Protein AF-A0A838AIQ5-F1 (afdb_monomer_lite)

Structure (mmCIF, N/CA/C/O backbone):
data_AF-A0A838AIQ5-F1
#
_entry.id   AF-A0A838AIQ5-F1
#
loop_
_atom_site.group_PDB
_atom_site.id
_atom_site.type_symbol
_atom_site.label_atom_id
_atom_site.label_alt_id
_atom_site.label_comp_id
_atom_site.label_asym_id
_atom_site.label_entity_id
_atom_site.label_seq_id
_atom_site.pdbx_PDB_ins_code
_atom_site.Cartn_x
_atom_site.Cartn_y
_atom_site.Cartn_z
_atom_site.occupancy
_atom_site.B_iso_or_equiv
_atom_site.auth_seq_id
_atom_site.auth_comp_id
_atom_site.auth_asym_id
_atom_site.auth_atom_id
_atom_site.pdbx_PDB_model_num
ATOM 1 N N . MET A 1 1 ? 2.408 -18.266 -21.625 1.00 45.75 1 MET A N 1
ATOM 2 C CA . MET A 1 1 ? 2.772 -17.101 -20.789 1.00 45.75 1 MET A CA 1
ATOM 3 C C . MET A 1 1 ? 1.751 -17.018 -19.671 1.00 45.75 1 MET A C 1
ATOM 5 O O . MET A 1 1 ? 0.567 -17.064 -19.977 1.00 45.75 1 MET A O 1
ATOM 9 N N . SER A 1 2 ? 2.173 -16.974 -18.409 1.00 47.94 2 SER A N 1
ATOM 10 C CA . SER A 1 2 ? 1.235 -16.925 -17.280 1.00 47.94 2 SER A CA 1
ATOM 11 C C . SER A 1 2 ? 0.818 -15.482 -17.025 1.00 47.94 2 SER A C 1
ATOM 13 O O . SER A 1 2 ? 1.630 -14.695 -16.551 1.00 47.94 2 SER A O 1
ATOM 15 N N . ASN A 1 3 ? -0.433 -15.129 -17.328 1.00 54.12 3 ASN A N 1
ATOM 16 C CA . ASN A 1 3 ? -0.980 -13.827 -16.953 1.00 54.12 3 ASN A CA 1
ATOM 17 C C . ASN A 1 3 ? -1.268 -13.827 -15.442 1.00 54.12 3 ASN A C 1
ATOM 19 O O . ASN A 1 3 ? -2.332 -14.262 -15.003 1.00 54.12 3 ASN A O 1
ATOM 23 N N . ARG A 1 4 ? -0.273 -13.445 -14.634 1.00 68.94 4 ARG A N 1
ATOM 24 C CA . ARG A 1 4 ? -0.417 -13.338 -13.178 1.00 68.94 4 ARG A CA 1
ATOM 25 C C . ARG A 1 4 ? -1.065 -12.006 -12.824 1.00 68.94 4 ARG A C 1
ATOM 27 O O . ARG A 1 4 ? -0.568 -10.958 -13.225 1.00 68.94 4 ARG A O 1
ATOM 34 N N . ALA A 1 5 ? -2.143 -12.070 -12.044 1.00 81.88 5 ALA A N 1
ATOM 35 C CA . ALA A 1 5 ? -2.860 -10.892 -11.579 1.00 81.88 5 ALA A CA 1
ATOM 36 C C . ALA A 1 5 ? -1.923 -9.946 -10.811 1.00 81.88 5 ALA A C 1
ATOM 38 O O . ALA A 1 5 ? -1.230 -10.357 -9.872 1.00 81.88 5 ALA A O 1
ATOM 39 N N . ARG A 1 6 ? -1.931 -8.679 -11.221 1.00 90.00 6 ARG A N 1
ATOM 40 C CA . ARG A 1 6 ? -1.271 -7.561 -10.546 1.00 90.00 6 ARG A CA 1
ATOM 41 C C . ARG A 1 6 ? -2.346 -6.615 -10.031 1.00 90.00 6 ARG A C 1
ATOM 43 O O . ARG A 1 6 ? -3.406 -6.508 -10.643 1.00 90.00 6 ARG A O 1
ATOM 50 N N . LEU A 1 7 ? -2.058 -5.930 -8.933 1.00 92.31 7 LEU A N 1
ATOM 51 C CA . LEU A 1 7 ? -2.980 -4.992 -8.308 1.00 92.31 7 LEU A CA 1
ATOM 52 C C . LEU A 1 7 ? -2.399 -3.585 -8.404 1.00 92.31 7 LEU A C 1
ATOM 54 O O . LEU A 1 7 ? -1.429 -3.272 -7.716 1.00 92.31 7 LEU A O 1
ATOM 58 N N . GLU A 1 8 ? -2.987 -2.739 -9.245 1.00 94.50 8 GLU A N 1
ATOM 59 C CA . GLU A 1 8 ? -2.697 -1.308 -9.192 1.00 94.50 8 GLU A CA 1
ATOM 60 C C . GLU A 1 8 ? -3.367 -0.706 -7.953 1.00 94.50 8 GLU A C 1
ATOM 62 O O . GLU A 1 8 ? -4.552 -0.928 -7.699 1.00 94.50 8 GLU A O 1
ATOM 67 N N . ILE A 1 9 ? -2.597 0.050 -7.177 1.00 95.12 9 ILE A N 1
ATOM 68 C CA . ILE A 1 9 ? -3.084 0.828 -6.044 1.00 95.12 9 ILE A CA 1
ATOM 69 C C . ILE A 1 9 ? -2.737 2.296 -6.239 1.00 95.12 9 ILE A C 1
ATOM 71 O O . ILE A 1 9 ? -1.686 2.646 -6.775 1.00 95.12 9 ILE A O 1
ATOM 75 N N . HIS A 1 10 ? -3.602 3.161 -5.734 1.00 96.06 10 HIS A N 1
ATOM 76 C CA . HIS A 1 10 ? -3.391 4.599 -5.683 1.00 96.06 10 HIS A CA 1
ATOM 77 C C . HIS A 1 10 ? -3.904 5.116 -4.342 1.00 96.06 10 HIS A C 1
ATOM 79 O O . HIS A 1 10 ? -4.921 4.648 -3.826 1.00 96.06 10 HIS A O 1
ATOM 85 N N . GLY A 1 11 ? -3.177 6.050 -3.736 1.00 94.44 11 GLY A N 1
ATOM 86 C CA . GLY A 1 11 ? -3.490 6.472 -2.377 1.00 94.44 11 GLY A CA 1
ATOM 87 C C . GLY A 1 11 ? -2.597 7.580 -1.847 1.00 94.44 11 GLY A C 1
ATOM 88 O O . GLY A 1 11 ? -1.721 8.109 -2.535 1.00 94.44 11 GLY A O 1
ATOM 89 N N . LYS A 1 12 ? -2.841 7.938 -0.584 1.00 96.19 12 LYS A N 1
ATOM 90 C CA . LYS A 1 12 ? -2.047 8.947 0.110 1.00 96.19 12 LYS A CA 1
ATOM 91 C C . LYS A 1 12 ? -0.745 8.342 0.629 1.00 96.19 12 LYS A C 1
ATOM 93 O O . LYS A 1 12 ? -0.746 7.343 1.351 1.00 96.19 12 LYS A O 1
ATOM 98 N N . SER A 1 13 ? 0.357 8.986 0.277 1.00 96.19 13 SER A N 1
ATOM 99 C CA . SER A 1 13 ? 1.699 8.651 0.735 1.00 96.19 13 SER A CA 1
ATOM 100 C C . SER A 1 13 ? 1.885 8.980 2.227 1.00 96.19 13 SER A C 1
ATOM 102 O O . SER A 1 13 ? 1.293 9.951 2.711 1.00 96.19 13 SER A O 1
ATOM 104 N N . PRO A 1 14 ? 2.731 8.238 2.968 1.00 94.94 14 PRO A N 1
ATOM 105 C CA . PRO A 1 14 ? 3.229 8.696 4.267 1.00 94.94 14 PRO A CA 1
ATOM 106 C C . PRO A 1 14 ? 4.101 9.963 4.164 1.00 94.94 14 PRO A C 1
ATOM 108 O O . PRO A 1 14 ? 4.261 10.683 5.149 1.00 94.94 14 PRO A O 1
ATOM 111 N N . PHE A 1 15 ? 4.642 10.259 2.978 1.00 97.19 15 PHE A N 1
ATOM 112 C CA . PHE A 1 15 ? 5.533 11.387 2.717 1.00 97.19 15 PHE A CA 1
ATOM 113 C C . PHE A 1 15 ? 4.763 12.587 2.147 1.00 97.19 15 PHE A C 1
ATOM 115 O O . PHE A 1 15 ? 3.965 12.448 1.221 1.00 97.19 15 PHE A O 1
ATOM 122 N N . THR A 1 16 ? 5.020 13.789 2.671 1.00 93.00 16 THR A N 1
ATOM 123 C CA . THR A 1 16 ? 4.392 15.038 2.191 1.00 93.00 16 THR A CA 1
ATOM 124 C C . THR A 1 16 ? 5.152 15.718 1.055 1.00 93.00 16 THR A C 1
ATOM 126 O O . THR A 1 16 ? 4.632 16.655 0.458 1.00 93.00 16 THR A O 1
ATOM 129 N N . GLN A 1 17 ? 6.394 15.308 0.798 1.00 95.69 17 GLN A N 1
ATOM 130 C CA . GLN A 1 17 ? 7.229 15.836 -0.279 1.00 95.69 17 GLN A CA 1
ATOM 131 C C . GLN A 1 17 ? 7.166 14.896 -1.489 1.00 95.69 17 GLN A C 1
ATOM 133 O O . GLN A 1 17 ? 6.996 13.685 -1.342 1.00 95.69 17 GLN A O 1
ATOM 138 N N . SER A 1 18 ? 7.285 15.463 -2.688 1.00 97.69 18 SER A N 1
ATOM 139 C CA . SER A 1 18 ? 7.433 14.692 -3.924 1.00 97.69 18 SER A CA 1
ATOM 140 C C . SER A 1 18 ? 8.854 14.128 -4.014 1.00 97.69 18 SER A C 1
ATOM 142 O O . SER A 1 18 ? 9.813 14.839 -3.718 1.00 97.69 18 SER A O 1
ATOM 144 N N . GLY A 1 19 ? 9.004 12.873 -4.434 1.00 97.12 19 GLY A N 1
ATOM 145 C CA . GLY A 1 19 ? 10.296 12.185 -4.430 1.00 97.12 19 GLY A CA 1
ATOM 146 C C . GLY A 1 19 ? 10.194 10.688 -4.715 1.00 97.12 19 GLY A C 1
ATOM 147 O O . GLY A 1 19 ? 9.142 10.188 -5.117 1.00 97.12 19 GLY A O 1
ATOM 148 N N . ILE A 1 20 ? 11.302 9.976 -4.503 1.00 97.88 20 ILE A N 1
ATOM 149 C CA . ILE A 1 20 ? 11.364 8.510 -4.518 1.00 97.88 20 ILE A CA 1
ATOM 150 C C . ILE A 1 20 ? 11.772 8.055 -3.119 1.00 97.88 20 ILE A C 1
ATOM 152 O O . ILE A 1 20 ? 12.738 8.580 -2.570 1.00 97.88 20 ILE A O 1
ATOM 156 N N . TYR A 1 21 ? 11.039 7.096 -2.559 1.00 98.19 21 TYR A N 1
ATOM 157 C CA . TYR A 1 21 ? 11.220 6.613 -1.190 1.00 98.19 21 TYR A CA 1
ATOM 158 C C . TYR A 1 21 ? 11.250 5.087 -1.156 1.00 98.19 21 TYR A C 1
ATOM 160 O O . TYR A 1 21 ? 10.498 4.445 -1.887 1.00 98.19 21 TYR A O 1
ATOM 168 N N . GLU A 1 22 ? 12.072 4.494 -0.294 1.00 97.88 22 GLU A N 1
ATOM 169 C CA . GLU A 1 22 ? 12.041 3.045 -0.085 1.00 97.88 22 GLU A CA 1
ATOM 170 C C . GLU A 1 22 ? 10.987 2.681 0.963 1.00 97.88 22 GLU A C 1
ATOM 172 O O . GLU A 1 22 ? 10.992 3.190 2.084 1.00 97.88 22 GLU A O 1
ATOM 177 N N . VAL A 1 23 ? 10.068 1.793 0.593 1.00 98.19 23 VAL A N 1
ATOM 178 C CA . VAL A 1 23 ? 8.949 1.381 1.449 1.00 98.19 23 VAL A CA 1
ATOM 179 C C . VAL A 1 23 ? 8.781 -0.132 1.460 1.00 98.19 23 VAL A C 1
ATOM 181 O O . VAL A 1 23 ? 9.158 -0.833 0.519 1.00 98.19 23 VAL A O 1
ATOM 184 N N . GLU A 1 24 ? 8.139 -0.631 2.511 1.00 97.81 24 GLU A N 1
ATOM 185 C CA . GLU A 1 24 ? 7.519 -1.951 2.540 1.00 97.81 24 GLU A CA 1
ATOM 186 C C . GLU A 1 24 ? 5.996 -1.768 2.485 1.00 97.81 24 G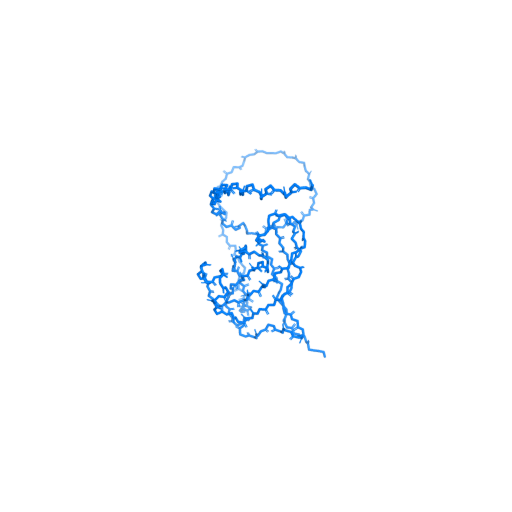LU A C 1
ATOM 188 O O . GLU A 1 24 ? 5.413 -1.079 3.327 1.00 97.81 24 GLU A O 1
ATOM 193 N N . ILE A 1 25 ? 5.356 -2.355 1.473 1.00 98.25 25 ILE A N 1
ATOM 194 C CA . ILE A 1 25 ? 3.900 -2.325 1.293 1.00 98.25 25 ILE A CA 1
ATOM 195 C C . ILE A 1 25 ? 3.338 -3.682 1.698 1.00 98.25 25 ILE A C 1
ATOM 197 O O . ILE A 1 25 ? 3.845 -4.715 1.262 1.00 98.25 25 ILE A O 1
ATOM 201 N N . PHE A 1 26 ? 2.278 -3.673 2.500 1.00 98.19 26 PHE A N 1
ATOM 202 C CA . PHE A 1 26 ? 1.572 -4.855 2.983 1.00 98.19 26 PHE A CA 1
ATOM 203 C C . PHE A 1 26 ? 0.112 -4.833 2.531 1.00 98.19 26 PHE A C 1
ATOM 205 O O . PHE A 1 26 ? -0.512 -3.772 2.477 1.00 98.19 26 PHE A O 1
ATOM 212 N N . ILE A 1 27 ? -0.440 -6.022 2.290 1.00 97.94 27 ILE A N 1
ATOM 213 C CA . ILE A 1 27 ? -1.873 -6.263 2.098 1.00 97.94 27 ILE A CA 1
ATOM 214 C C . ILE A 1 27 ? -2.381 -7.069 3.298 1.00 97.94 27 ILE A C 1
ATOM 216 O O . ILE A 1 27 ? -1.771 -8.077 3.664 1.00 97.94 27 ILE A O 1
ATOM 220 N N . SER A 1 28 ? -3.498 -6.658 3.897 1.00 97.31 28 SER A N 1
ATOM 221 C CA . SER A 1 28 ? -4.169 -7.372 4.993 1.00 97.31 28 SER A CA 1
ATOM 222 C C . SER A 1 28 ? -5.685 -7.452 4.772 1.00 97.31 28 SER A C 1
ATOM 224 O O . SER A 1 28 ? -6.261 -6.610 4.084 1.00 97.31 28 SER A O 1
ATOM 226 N N . ASP A 1 29 ? -6.337 -8.456 5.359 1.00 96.06 29 ASP A N 1
ATOM 227 C CA . ASP A 1 29 ? -7.802 -8.607 5.366 1.00 96.06 29 ASP A CA 1
ATOM 228 C C . ASP A 1 29 ? -8.498 -7.632 6.333 1.00 96.06 29 ASP A C 1
ATOM 230 O O . ASP A 1 29 ? -9.671 -7.295 6.177 1.00 96.06 29 ASP A O 1
ATOM 234 N N . SER A 1 30 ? -7.763 -7.141 7.327 1.00 94.62 30 SER A N 1
ATOM 235 C CA . SER A 1 30 ? -8.285 -6.419 8.479 1.00 94.62 30 SER A CA 1
ATOM 236 C C . SER A 1 30 ? -7.393 -5.227 8.814 1.00 94.62 30 SER A C 1
ATOM 238 O O . SER A 1 30 ? -6.195 -5.223 8.536 1.00 94.62 30 SER A O 1
ATOM 240 N N . LYS A 1 31 ? -7.976 -4.169 9.391 1.00 96.44 31 LYS A N 1
ATOM 241 C CA . LYS A 1 31 ? -7.242 -2.934 9.696 1.00 96.44 31 LYS A CA 1
ATOM 242 C C . LYS A 1 31 ? -6.299 -3.162 10.885 1.00 96.44 31 LYS A C 1
ATOM 244 O O . LYS A 1 31 ? -6.801 -3.341 11.997 1.00 96.44 31 LYS A O 1
ATOM 249 N N . PRO A 1 32 ? -4.965 -3.083 10.730 1.00 95.31 32 PRO A N 1
ATOM 250 C CA . PRO A 1 32 ? -4.070 -3.236 11.867 1.00 95.31 32 PRO A CA 1
ATOM 251 C C . PRO A 1 32 ? -4.177 -2.061 12.847 1.00 95.31 32 PRO A C 1
ATOM 253 O O . PRO A 1 32 ? -4.401 -0.912 12.455 1.00 95.31 32 PRO A O 1
ATOM 256 N N . ALA A 1 33 ? -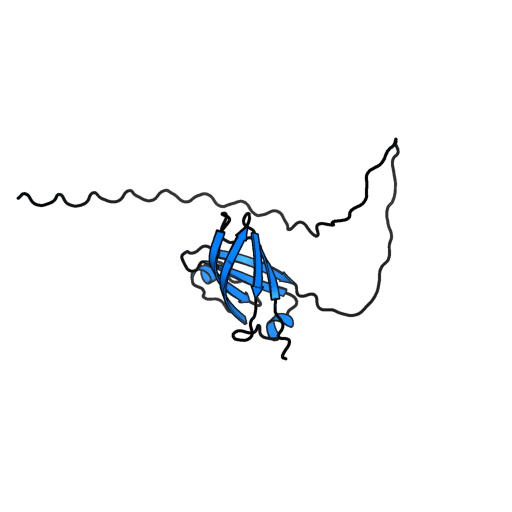3.966 -2.335 14.136 1.00 93.50 33 ALA A N 1
ATOM 257 C CA . ALA A 1 33 ? -3.882 -1.293 15.157 1.00 93.50 33 ALA A CA 1
ATOM 258 C C . ALA A 1 33 ? -2.607 -0.434 14.970 1.00 93.50 33 ALA A C 1
ATOM 260 O O . ALA A 1 33 ? -1.553 -0.998 14.655 1.00 93.50 33 ALA A O 1
ATOM 261 N N . PRO A 1 34 ? -2.634 0.893 15.217 1.00 90.38 34 PRO A N 1
ATOM 262 C CA . PRO A 1 34 ? -1.495 1.781 14.944 1.00 90.38 34 PRO A CA 1
ATOM 263 C C . PRO A 1 34 ? -0.170 1.344 15.586 1.00 90.38 34 PRO A C 1
ATOM 265 O O . PRO A 1 34 ? 0.876 1.369 14.940 1.00 90.38 34 PRO A O 1
ATOM 268 N N . ASP A 1 35 ? -0.197 0.871 16.833 1.00 92.19 35 ASP A N 1
ATOM 269 C CA . ASP A 1 35 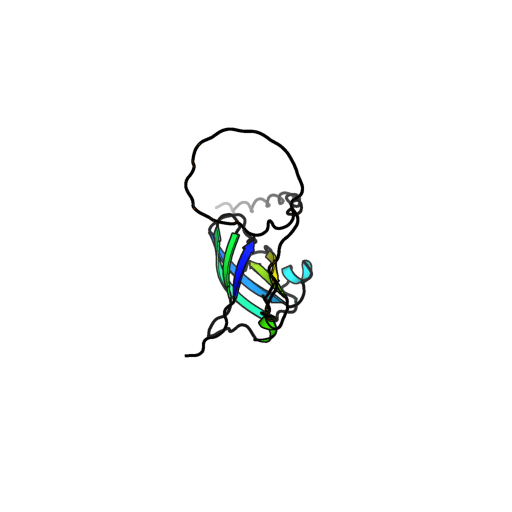? 1.015 0.427 17.538 1.00 92.19 35 ASP A CA 1
ATOM 270 C C . ASP A 1 35 ? 1.558 -0.912 17.023 1.00 92.19 35 ASP A C 1
ATOM 272 O O . ASP A 1 35 ? 2.746 -1.205 17.156 1.00 92.19 35 ASP A O 1
ATOM 276 N N . LYS A 1 36 ? 0.709 -1.711 16.365 1.00 93.31 36 LYS A N 1
ATOM 277 C CA . LYS A 1 36 ? 1.137 -2.907 15.638 1.00 93.31 36 LYS A CA 1
ATOM 278 C C . LYS A 1 36 ? 1.781 -2.558 14.299 1.00 93.31 36 LYS A C 1
ATOM 280 O O . LYS A 1 36 ? 2.738 -3.232 13.929 1.00 93.31 36 LYS A O 1
ATOM 285 N N . ILE A 1 37 ? 1.342 -1.487 13.628 1.00 92.50 37 ILE A N 1
ATOM 286 C CA . ILE A 1 37 ? 1.965 -1.002 12.383 1.00 92.50 37 ILE A CA 1
ATOM 287 C C . ILE A 1 37 ? 3.400 -0.529 12.639 1.00 92.50 37 ILE A C 1
ATOM 289 O O . ILE A 1 37 ? 4.308 -0.992 11.954 1.00 92.50 37 ILE A O 1
ATOM 293 N N . LYS A 1 38 ? 3.622 0.303 13.671 1.00 88.00 38 LYS A N 1
ATOM 294 C CA . LYS A 1 38 ? 4.963 0.806 14.053 1.00 88.00 38 LYS A CA 1
ATOM 295 C C . LYS A 1 38 ? 5.998 -0.314 14.215 1.00 88.00 38 LYS A C 1
ATOM 297 O O . LYS A 1 38 ? 7.133 -0.171 13.781 1.00 88.00 38 LYS A O 1
ATOM 302 N N . ASN A 1 39 ? 5.584 -1.431 14.814 1.00 89.38 39 ASN A N 1
ATOM 303 C CA . ASN A 1 39 ? 6.443 -2.586 15.083 1.00 89.38 39 ASN A CA 1
ATOM 304 C C . ASN A 1 39 ? 6.380 -3.665 13.982 1.00 89.38 39 ASN A C 1
ATOM 306 O O . ASN A 1 39 ? 6.968 -4.730 14.153 1.00 89.38 39 ASN A O 1
ATOM 310 N N . LYS A 1 40 ? 5.631 -3.436 12.891 1.00 90.94 40 LYS A N 1
ATOM 311 C CA . LYS A 1 40 ? 5.345 -4.409 11.816 1.00 90.94 40 LYS A CA 1
ATOM 312 C C . LYS A 1 40 ? 4.787 -5.759 12.324 1.00 90.94 40 LYS A C 1
ATOM 314 O O . LYS A 1 40 ? 5.003 -6.806 11.724 1.00 90.94 40 LYS A O 1
ATOM 319 N N . GLN A 1 41 ? 4.045 -5.737 13.437 1.00 93.44 41 GLN A N 1
ATOM 320 C CA . GLN A 1 41 ? 3.480 -6.911 14.124 1.00 93.44 41 GLN A CA 1
ATOM 321 C C . GLN A 1 41 ? 1.982 -7.090 13.828 1.00 93.44 41 GLN A C 1
ATOM 323 O O . GLN A 1 41 ? 1.145 -7.004 14.731 1.00 93.44 41 GLN A O 1
ATOM 328 N N . PHE A 1 42 ? 1.626 -7.318 12.568 1.00 94.88 42 PHE A N 1
ATOM 329 C CA . PHE A 1 42 ? 0.238 -7.522 12.146 1.00 94.88 42 PHE A CA 1
ATOM 330 C C . PHE A 1 42 ? 0.128 -8.623 11.079 1.00 94.88 42 PHE A C 1
ATOM 332 O O . PHE A 1 42 ? 1.094 -8.849 10.344 1.00 94.88 42 PHE A O 1
ATOM 339 N N . PRO A 1 43 ? -1.018 -9.327 10.982 1.00 93.88 43 PRO A N 1
ATOM 340 C CA . PRO A 1 43 ? -1.232 -10.306 9.923 1.00 93.88 43 PRO A CA 1
ATOM 341 C C . PRO A 1 43 ? -1.211 -9.608 8.559 1.00 93.88 43 PRO A C 1
ATOM 343 O O . PRO A 1 43 ? -1.872 -8.589 8.355 1.00 93.88 43 PRO A O 1
ATOM 346 N N . SER A 1 44 ? -0.446 -10.160 7.622 1.00 96.31 44 SER A N 1
ATOM 347 C CA . SER A 1 44 ? -0.422 -9.722 6.226 1.00 96.31 44 SER A CA 1
ATOM 348 C C . SER A 1 44 ? -0.568 -10.933 5.313 1.00 96.31 44 SER A C 1
ATOM 350 O O . SER A 1 44 ? 0.038 -11.977 5.543 1.00 96.31 44 SER A O 1
ATOM 352 N N . LEU A 1 45 ? -1.402 -10.785 4.287 1.00 96.81 45 LEU A N 1
ATOM 353 C CA . LEU A 1 45 ? -1.625 -11.786 3.243 1.00 96.81 45 LEU A CA 1
ATOM 354 C C . LEU A 1 45 ? -0.506 -11.754 2.198 1.00 96.81 45 LEU A C 1
ATOM 356 O O . LEU A 1 45 ? -0.218 -12.756 1.550 1.00 96.81 45 LEU A O 1
ATOM 360 N N . TRP A 1 46 ? 0.109 -10.584 2.025 1.00 97.88 46 TRP A N 1
ATOM 361 C CA . TRP A 1 46 ? 1.198 -10.341 1.091 1.00 97.88 46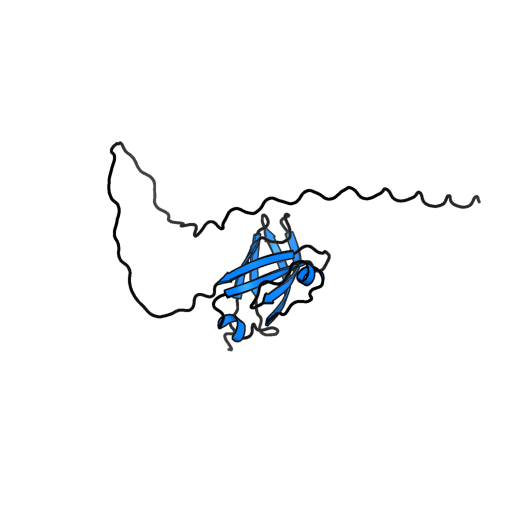 TRP A CA 1
ATOM 362 C C . TRP A 1 46 ? 1.997 -9.110 1.532 1.00 97.88 46 TRP A C 1
ATOM 364 O O . TRP A 1 46 ? 1.450 -8.212 2.180 1.00 97.88 46 TRP A O 1
ATOM 374 N N . LYS A 1 47 ? 3.277 -9.049 1.151 1.00 97.50 47 LYS A N 1
ATOM 375 C CA . LYS A 1 47 ? 4.115 -7.855 1.306 1.00 97.50 47 LYS A CA 1
ATOM 376 C C . LYS A 1 47 ? 5.197 -7.756 0.228 1.00 97.50 47 LYS A C 1
ATOM 378 O O . LYS A 1 47 ? 5.581 -8.774 -0.348 1.00 97.50 47 LYS A O 1
ATOM 383 N N . GLY A 1 48 ? 5.739 -6.561 0.001 1.00 97.19 48 GLY A N 1
ATOM 384 C CA . GLY A 1 48 ? 6.868 -6.339 -0.909 1.00 97.19 48 GLY A CA 1
ATOM 385 C C . GLY A 1 48 ? 7.607 -5.021 -0.663 1.00 97.19 48 GLY A C 1
ATOM 386 O O . GLY A 1 48 ? 7.065 -4.110 -0.042 1.00 97.19 48 GLY A O 1
ATOM 387 N N . HIS A 1 49 ? 8.842 -4.929 -1.165 1.00 97.75 49 HIS A N 1
ATOM 388 C CA . HIS A 1 49 ? 9.684 -3.728 -1.097 1.00 97.75 49 HIS A CA 1
ATOM 389 C C . HIS A 1 49 ? 9.623 -2.935 -2.408 1.00 97.75 49 HIS A C 1
ATOM 391 O O . HIS A 1 49 ? 9.695 -3.533 -3.483 1.00 97.75 49 HIS A O 1
ATOM 397 N N . PHE A 1 50 ? 9.517 -1.606 -2.319 1.00 97.75 50 PHE A N 1
ATOM 398 C CA . PHE A 1 50 ? 9.306 -0.718 -3.468 1.00 97.75 50 PHE A CA 1
ATOM 399 C C . PHE A 1 50 ? 10.117 0.575 -3.373 1.00 97.75 50 PHE A C 1
ATOM 401 O O . PHE A 1 50 ? 10.332 1.100 -2.283 1.00 97.75 50 PHE A O 1
ATOM 408 N N . HIS A 1 51 ? 10.482 1.118 -4.538 1.00 97.94 51 HIS A N 1
ATOM 409 C CA . HIS A 1 51 ? 10.978 2.487 -4.702 1.00 97.94 51 HIS A CA 1
ATOM 410 C C . HIS A 1 51 ? 9.794 3.391 -5.077 1.00 97.94 51 HIS A C 1
ATOM 412 O O . HIS A 1 51 ? 9.586 3.720 -6.248 1.00 97.94 51 HIS A O 1
ATOM 418 N N . LEU A 1 52 ? 8.982 3.733 -4.080 1.00 98.00 52 LEU A N 1
ATOM 419 C CA . LEU A 1 52 ? 7.707 4.413 -4.249 1.00 98.00 52 LEU A CA 1
ATOM 420 C C . LEU A 1 52 ? 7.899 5.826 -4.800 1.00 98.00 52 LEU A C 1
ATOM 422 O O . LEU A 1 52 ? 8.563 6.661 -4.183 1.00 98.00 52 LEU A O 1
ATOM 426 N N . ARG A 1 53 ? 7.271 6.111 -5.943 1.00 98.12 53 ARG A N 1
ATOM 427 C CA . ARG A 1 53 ? 7.258 7.449 -6.544 1.00 98.12 53 ARG A CA 1
ATOM 428 C C . ARG A 1 53 ? 6.094 8.252 -5.982 1.00 98.12 53 ARG A C 1
ATOM 430 O O . ARG A 1 53 ? 4.935 7.923 -6.220 1.00 98.12 53 ARG A O 1
ATOM 437 N N . VAL A 1 54 ? 6.412 9.320 -5.262 1.00 97.94 54 VAL A N 1
ATOM 438 C CA . VAL A 1 54 ? 5.435 10.205 -4.627 1.00 97.94 54 VAL A CA 1
ATOM 439 C C . VAL A 1 54 ? 5.393 11.526 -5.375 1.00 97.94 54 VAL A C 1
ATOM 441 O O . VAL A 1 54 ? 6.431 12.132 -5.649 1.00 97.94 54 VAL A O 1
ATOM 444 N N . LYS A 1 55 ? 4.183 11.999 -5.663 1.00 97.69 55 LYS A N 1
ATOM 445 C CA . LYS A 1 55 ? 3.927 13.320 -6.227 1.00 97.69 55 LYS A CA 1
ATOM 446 C C . LYS A 1 55 ? 2.779 13.973 -5.465 1.00 97.69 55 LYS A C 1
ATOM 448 O O . LYS A 1 55 ? 1.703 13.397 -5.357 1.00 97.69 55 LYS A O 1
ATOM 453 N N . ASP A 1 56 ? 3.023 15.160 -4.920 1.00 95.31 56 ASP A N 1
ATOM 454 C CA . ASP A 1 56 ? 2.034 15.991 -4.220 1.00 95.31 56 ASP A CA 1
ATOM 455 C C . ASP A 1 56 ? 1.348 15.255 -3.042 1.00 95.31 56 ASP A C 1
ATOM 457 O O . ASP A 1 56 ? 0.172 15.449 -2.738 1.00 95.31 56 ASP A O 1
ATOM 461 N N . GLY A 1 57 ? 2.100 14.370 -2.370 1.00 94.50 57 GLY A N 1
ATOM 462 C CA . GLY A 1 57 ? 1.615 13.520 -1.274 1.00 94.50 57 GLY A CA 1
ATOM 463 C C . GLY A 1 57 ? 0.768 12.315 -1.708 1.00 94.50 57 GLY A C 1
ATOM 464 O O . GLY A 1 57 ? 0.237 11.605 -0.852 1.00 94.50 57 GLY A O 1
ATOM 465 N N . LEU A 1 58 ? 0.648 12.060 -3.011 1.00 96.31 58 LEU A N 1
ATOM 466 C CA . LEU A 1 58 ? -0.042 10.916 -3.609 1.00 96.31 58 LEU A CA 1
ATOM 467 C C . LEU A 1 58 ? 0.954 9.974 -4.293 1.00 96.31 58 LEU A C 1
ATOM 469 O O . LEU A 1 58 ? 2.083 10.359 -4.604 1.00 96.31 58 LEU A O 1
ATOM 473 N N . PHE A 1 59 ? 0.532 8.738 -4.543 1.00 97.44 59 PHE A N 1
ATOM 474 C CA . PHE A 1 59 ? 1.285 7.768 -5.337 1.00 97.44 59 PHE A CA 1
ATOM 475 C C . PHE A 1 59 ? 0.345 6.842 -6.121 1.00 97.44 59 PHE A C 1
ATOM 477 O O . PHE A 1 59 ? -0.821 6.679 -5.750 1.00 97.44 59 PHE A O 1
ATOM 484 N N . THR A 1 60 ? 0.903 6.191 -7.143 1.00 97.00 60 THR A N 1
ATOM 485 C CA . THR A 1 60 ? 0.339 5.017 -7.823 1.00 97.00 60 THR A CA 1
ATOM 486 C C . THR A 1 60 ? 1.427 3.947 -7.882 1.00 97.00 60 THR A C 1
ATOM 488 O O . THR A 1 60 ? 2.574 4.277 -8.180 1.00 97.00 60 THR A O 1
ATOM 491 N N . GLU A 1 61 ? 1.097 2.691 -7.588 1.00 96.56 61 GLU A N 1
ATOM 492 C CA . GLU A 1 61 ? 2.047 1.570 -7.572 1.00 96.56 61 GLU A CA 1
ATOM 493 C C . GLU A 1 61 ? 1.378 0.279 -8.068 1.00 96.56 61 GLU A C 1
ATOM 495 O O . GLU A 1 61 ? 0.181 0.086 -7.867 1.00 96.56 61 GLU A O 1
ATOM 500 N N . THR A 1 62 ? 2.135 -0.616 -8.711 1.00 95.94 62 THR A N 1
ATOM 501 C CA . THR A 1 62 ? 1.629 -1.924 -9.165 1.00 95.94 62 THR A CA 1
ATOM 502 C C . THR A 1 62 ? 2.190 -3.038 -8.292 1.00 95.94 62 THR A C 1
ATOM 504 O O . THR A 1 62 ? 3.353 -3.425 -8.405 1.00 95.94 62 THR A O 1
ATOM 507 N N . LEU A 1 63 ? 1.339 -3.595 -7.435 1.00 96.19 63 LEU A N 1
ATOM 508 C CA . LEU A 1 63 ? 1.684 -4.704 -6.559 1.00 96.19 63 LEU A CA 1
ATOM 509 C C . LEU A 1 63 ? 1.602 -6.052 -7.293 1.00 96.19 63 LEU A C 1
ATOM 511 O O . LEU A 1 63 ? 0.766 -6.268 -8.174 1.00 96.19 63 LEU A O 1
ATOM 515 N N . GLY A 1 64 ? 2.441 -6.993 -6.858 1.00 94.38 64 GLY A N 1
ATOM 516 C CA . GLY A 1 64 ? 2.543 -8.338 -7.422 1.00 94.38 64 GLY A CA 1
ATOM 517 C C . GLY A 1 64 ? 3.521 -8.442 -8.597 1.00 94.38 64 GLY A C 1
ATOM 518 O O . GLY A 1 64 ? 3.536 -7.623 -9.514 1.00 94.38 64 GLY A O 1
ATOM 519 N N . SER A 1 65 ? 4.344 -9.489 -8.583 1.00 90.62 65 SER A N 1
ATOM 520 C CA . SER A 1 65 ? 5.311 -9.788 -9.645 1.00 90.62 65 SER A CA 1
ATOM 521 C C . SER A 1 65 ? 5.443 -11.293 -9.884 1.00 90.62 65 SER A C 1
ATOM 523 O O . SER A 1 65 ? 4.866 -12.113 -9.169 1.00 90.62 65 SER A O 1
ATOM 525 N N . ASP A 1 66 ? 6.226 -11.692 -10.883 1.00 89.50 66 ASP A N 1
ATOM 526 C CA . ASP A 1 66 ? 6.451 -13.111 -11.176 1.00 89.50 66 ASP A CA 1
ATOM 527 C C . ASP A 1 66 ? 7.271 -13.822 -10.084 1.00 89.50 66 ASP A C 1
ATOM 529 O O . ASP A 1 66 ? 7.083 -15.018 -9.854 1.00 89.50 66 ASP A O 1
ATOM 533 N N . VAL A 1 67 ? 8.109 -13.080 -9.351 1.00 92.19 67 VAL A N 1
ATOM 534 C CA . VAL A 1 67 ? 8.877 -13.585 -8.197 1.00 92.19 67 VAL A CA 1
ATOM 535 C C . VAL A 1 67 ? 8.133 -13.447 -6.865 1.00 92.19 67 VAL A C 1
ATOM 537 O O . VAL A 1 67 ? 8.405 -14.205 -5.941 1.00 92.19 67 VAL A O 1
ATOM 540 N N . ASN A 1 68 ? 7.182 -12.515 -6.765 1.00 94.19 68 ASN A N 1
ATOM 541 C CA . ASN A 1 68 ? 6.365 -12.285 -5.574 1.00 94.19 68 ASN A CA 1
ATOM 542 C C . ASN A 1 68 ? 4.893 -12.034 -5.971 1.00 94.19 68 ASN A C 1
ATOM 544 O O . ASN A 1 68 ? 4.433 -10.885 -5.957 1.00 94.19 68 ASN A O 1
ATOM 548 N N . PRO A 1 69 ? 4.158 -13.075 -6.405 1.00 95.00 69 PRO A N 1
ATOM 549 C CA . PRO A 1 69 ? 2.775 -12.938 -6.850 1.00 95.00 69 PRO A CA 1
ATOM 550 C C . PRO A 1 69 ? 1.842 -12.636 -5.676 1.00 95.00 69 PRO A C 1
ATOM 552 O O . PRO A 1 69 ? 2.039 -13.136 -4.570 1.00 95.00 69 PRO A O 1
ATOM 555 N N . ILE A 1 70 ? 0.778 -11.874 -5.932 1.00 95.12 70 ILE A N 1
ATOM 556 C CA . ILE A 1 70 ? -0.302 -11.700 -4.956 1.00 95.12 70 ILE A CA 1
ATOM 557 C C . ILE A 1 70 ? -1.112 -13.009 -4.886 1.00 95.12 70 ILE A C 1
ATOM 559 O O . ILE A 1 70 ? -1.538 -13.503 -5.936 1.00 95.12 70 ILE A O 1
ATOM 563 N N . PRO A 1 71 ? -1.343 -13.587 -3.690 1.00 94.06 71 PRO A N 1
ATOM 564 C CA . PRO A 1 71 ? -2.175 -14.775 -3.531 1.00 94.06 71 PRO A CA 1
ATOM 565 C C . PRO A 1 71 ? -3.614 -14.547 -4.004 1.00 94.06 71 PRO A C 1
ATOM 567 O O . PRO A 1 71 ? -4.199 -13.492 -3.766 1.00 94.06 71 PRO A O 1
ATOM 570 N N . SER A 1 72 ? -4.230 -15.571 -4.600 1.00 90.50 72 SER A N 1
ATOM 571 C CA . SER A 1 72 ? -5.635 -15.526 -5.037 1.00 90.50 72 SER A CA 1
ATOM 572 C C . SER A 1 72 ? -6.622 -15.229 -3.901 1.00 90.50 72 SER A C 1
ATOM 574 O O . SER A 1 72 ? -7.681 -14.663 -4.154 1.00 90.50 72 SER A O 1
ATOM 576 N N . SER A 1 73 ? -6.261 -15.542 -2.652 1.00 91.69 73 SER A N 1
ATOM 577 C CA . SER A 1 73 ? -7.048 -15.211 -1.460 1.00 91.69 73 SER A CA 1
ATOM 578 C C . SER A 1 73 ? -7.249 -13.709 -1.249 1.00 91.69 73 SER A C 1
ATOM 580 O O . SER A 1 73 ? -8.274 -13.334 -0.694 1.00 91.69 73 SER A O 1
ATOM 582 N N . VAL A 1 74 ? -6.338 -12.848 -1.723 1.00 93.00 74 VAL A N 1
ATOM 583 C CA . VAL A 1 74 ? -6.517 -11.384 -1.673 1.00 93.00 74 VAL A CA 1
ATOM 584 C C . VAL A 1 74 ? -7.678 -10.958 -2.572 1.00 93.00 74 VAL A C 1
ATOM 586 O O . VAL A 1 74 ? -8.567 -10.242 -2.127 1.00 93.00 74 VAL A O 1
ATOM 589 N N . TYR A 1 75 ? -7.713 -11.456 -3.810 1.00 89.62 75 TYR A N 1
ATOM 590 C CA . TYR A 1 75 ? -8.751 -11.128 -4.795 1.00 89.62 75 TYR A CA 1
ATOM 591 C C . TYR A 1 75 ? -10.120 -11.765 -4.489 1.00 89.62 75 TYR A C 1
ATOM 593 O O . TYR A 1 75 ? -11.116 -11.412 -5.114 1.00 89.62 75 TYR A O 1
ATOM 601 N N . ALA A 1 76 ? -10.187 -12.705 -3.540 1.00 90.25 76 ALA A N 1
ATOM 602 C CA . ALA A 1 76 ? -11.442 -13.286 -3.061 1.00 90.25 76 ALA A CA 1
ATOM 603 C C . ALA A 1 76 ? -12.167 -12.398 -2.025 1.00 90.25 76 ALA A C 1
ATOM 605 O O . ALA A 1 76 ? -13.359 -12.599 -1.767 1.00 90.25 76 ALA A O 1
ATOM 606 N N . LEU A 1 77 ? -11.471 -11.424 -1.430 1.00 90.81 77 LEU A N 1
ATOM 607 C CA . LEU A 1 77 ? -12.051 -10.457 -0.495 1.00 90.81 77 LEU A CA 1
ATOM 608 C C . LEU A 1 77 ? -12.950 -9.449 -1.231 1.00 90.81 77 LEU A C 1
ATOM 610 O O . LEU A 1 77 ? -12.827 -9.263 -2.437 1.00 90.81 77 LEU A O 1
ATOM 614 N N . ASP A 1 78 ? -13.846 -8.773 -0.510 1.00 91.44 78 ASP A N 1
ATOM 615 C CA . ASP A 1 78 ? -14.553 -7.590 -1.039 1.00 91.44 78 ASP A CA 1
ATOM 616 C C . ASP A 1 78 ? -13.662 -6.338 -0.987 1.00 91.44 78 ASP A C 1
ATOM 618 O O . ASP A 1 78 ? -13.784 -5.417 -1.795 1.00 91.44 78 ASP A O 1
ATOM 622 N N . ASN A 1 79 ? -12.738 -6.307 -0.025 1.00 93.56 79 ASN A N 1
ATOM 623 C CA . ASN A 1 79 ? -11.793 -5.225 0.189 1.00 93.56 79 ASN A CA 1
ATOM 624 C C . ASN A 1 79 ? -10.523 -5.722 0.891 1.00 93.56 79 ASN A C 1
ATOM 626 O O . ASN A 1 79 ? -10.542 -6.748 1.569 1.00 93.56 79 ASN A O 1
ATOM 630 N N . ALA A 1 80 ? -9.437 -4.960 0.786 1.00 95.56 80 ALA A N 1
ATOM 631 C CA . ALA A 1 80 ? -8.212 -5.197 1.542 1.00 95.56 80 ALA A CA 1
ATOM 632 C C . ALA A 1 80 ? -7.600 -3.894 2.063 1.00 95.56 80 ALA A C 1
ATOM 634 O O . ALA A 1 80 ? -7.692 -2.832 1.444 1.00 95.56 80 ALA A O 1
ATOM 635 N N . TRP A 1 81 ? -6.913 -3.998 3.195 1.00 97.62 81 TRP A N 1
ATOM 636 C CA . TRP A 1 81 ? -6.144 -2.908 3.776 1.00 97.62 81 TRP A CA 1
ATOM 637 C C . TRP A 1 81 ? -4.746 -2.873 3.175 1.00 97.62 81 TRP A C 1
ATOM 639 O O . TRP A 1 81 ? -3.997 -3.846 3.266 1.00 97.62 81 TRP A O 1
ATOM 649 N N . ILE A 1 82 ? -4.397 -1.727 2.596 1.00 98.00 82 ILE A N 1
ATOM 650 C CA . ILE A 1 82 ? -3.049 -1.407 2.140 1.00 98.00 82 ILE A CA 1
ATOM 651 C C . ILE A 1 82 ? -2.353 -0.631 3.251 1.00 98.00 82 ILE A C 1
ATOM 653 O O . ILE A 1 82 ? -2.864 0.394 3.711 1.00 98.00 82 ILE A O 1
ATOM 657 N N . ILE A 1 83 ? -1.183 -1.109 3.669 1.00 98.25 83 ILE A N 1
ATOM 658 C CA . ILE A 1 83 ? -0.320 -0.433 4.638 1.00 98.25 83 ILE A CA 1
ATOM 659 C C . ILE A 1 83 ? 1.011 -0.145 3.950 1.00 98.25 83 ILE A C 1
ATOM 661 O O . ILE A 1 83 ? 1.706 -1.073 3.545 1.00 98.25 83 ILE A O 1
ATOM 665 N N . VAL A 1 84 ? 1.365 1.132 3.823 1.00 98.12 84 VAL A N 1
ATOM 666 C CA . VAL A 1 84 ? 2.666 1.582 3.308 1.00 98.12 84 VAL A CA 1
ATOM 667 C C . VAL A 1 84 ? 3.501 2.019 4.502 1.00 98.12 84 VAL A C 1
ATOM 669 O O . VAL A 1 84 ? 3.076 2.912 5.233 1.00 98.12 84 VAL A O 1
ATOM 672 N N . VAL A 1 85 ? 4.666 1.407 4.711 1.00 97.50 85 VAL A N 1
ATOM 673 C CA . VAL A 1 85 ? 5.581 1.737 5.815 1.00 97.50 85 VAL A CA 1
ATOM 674 C C . VAL A 1 85 ? 6.938 2.131 5.242 1.00 97.50 85 VAL A C 1
ATOM 676 O O . VAL A 1 85 ? 7.499 1.395 4.431 1.00 97.50 85 VAL A O 1
ATOM 679 N N . ASP A 1 86 ? 7.468 3.276 5.667 1.00 96.50 86 ASP A N 1
ATOM 680 C CA . ASP A 1 86 ? 8.843 3.688 5.368 1.00 96.50 86 ASP A CA 1
ATOM 681 C C . ASP A 1 86 ? 9.850 2.655 5.919 1.00 96.50 86 ASP A C 1
ATOM 683 O O . ASP A 1 86 ? 9.640 2.066 6.983 1.00 96.50 86 ASP A O 1
ATOM 687 N N . LEU A 1 87 ? 10.943 2.396 5.198 1.00 95.31 87 LEU A N 1
ATOM 688 C CA . LEU A 1 87 ? 12.021 1.542 5.706 1.00 95.31 87 LEU A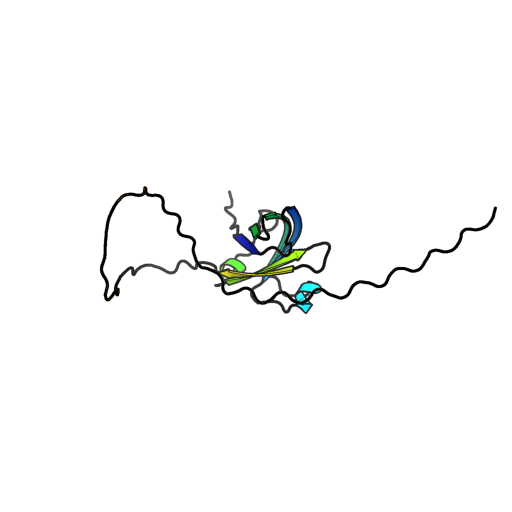 CA 1
ATOM 689 C C . LEU A 1 87 ? 12.905 2.252 6.739 1.00 95.31 87 LEU A C 1
ATOM 691 O O . LEU A 1 87 ? 13.491 1.577 7.586 1.00 95.31 87 LEU A O 1
ATOM 695 N N . PHE A 1 88 ? 12.984 3.585 6.696 1.00 93.44 88 PHE A N 1
ATOM 696 C CA . PHE A 1 88 ? 13.948 4.369 7.476 1.00 93.44 88 PHE A CA 1
ATOM 697 C C . PHE A 1 88 ? 13.322 5.223 8.589 1.00 93.44 88 PHE A C 1
ATOM 699 O O . PHE A 1 88 ? 14.037 5.915 9.315 1.00 93.44 88 PHE A O 1
ATOM 706 N N . SER A 1 89 ? 11.999 5.169 8.770 1.00 92.62 89 SER A N 1
ATOM 707 C CA . SER A 1 89 ? 11.299 5.879 9.845 1.00 92.62 89 SER A CA 1
ATOM 708 C C . SER A 1 89 ? 10.031 5.147 10.305 1.00 92.62 89 SER A C 1
ATOM 710 O O . SER A 1 89 ? 9.695 4.070 9.822 1.00 92.62 89 SER A O 1
ATOM 712 N N . SER A 1 90 ? 9.308 5.732 11.264 1.00 91.69 90 SER A N 1
ATOM 713 C CA . SER A 1 90 ? 8.003 5.239 11.731 1.00 91.69 90 SER A CA 1
ATOM 714 C C . SER A 1 90 ? 6.811 5.770 10.916 1.00 91.69 90 SER A C 1
ATOM 716 O O . SER A 1 90 ? 5.651 5.513 11.273 1.00 91.69 90 SER A O 1
ATOM 718 N N . LEU A 1 91 ? 7.071 6.517 9.834 1.00 94.94 91 LEU A N 1
ATOM 719 C CA . LEU A 1 91 ? 6.036 7.037 8.947 1.00 94.94 91 LEU A CA 1
ATOM 720 C C . LEU A 1 91 ? 5.325 5.892 8.218 1.00 94.94 91 LEU A C 1
ATOM 722 O O . LEU A 1 91 ? 5.944 4.994 7.648 1.00 94.94 91 LEU A O 1
ATOM 726 N N . HIS A 1 92 ? 3.997 5.945 8.230 1.00 96.31 92 HIS A N 1
ATOM 727 C CA . HIS A 1 92 ? 3.150 4.972 7.558 1.00 96.31 92 HIS A CA 1
ATOM 728 C C . HIS A 1 92 ? 1.848 5.618 7.081 1.00 96.31 92 HIS A C 1
ATOM 730 O O . HIS A 1 92 ? 1.365 6.584 7.676 1.00 96.31 92 HIS A O 1
ATOM 736 N N . SER A 1 93 ? 1.268 5.070 6.018 1.00 96.69 93 SER A N 1
ATOM 737 C CA . SER A 1 93 ? -0.109 5.354 5.619 1.00 96.69 93 SER A CA 1
ATOM 738 C C . SER A 1 93 ? -0.907 4.057 5.538 1.00 96.69 93 SER A C 1
ATOM 740 O O . SER A 1 93 ? -0.359 2.974 5.324 1.00 96.69 93 SER A O 1
ATOM 742 N N . ILE A 1 94 ? -2.212 4.164 5.778 1.00 97.19 94 ILE A N 1
ATOM 743 C CA . ILE A 1 94 ? -3.136 3.035 5.740 1.00 97.19 94 ILE A CA 1
ATOM 744 C C . ILE A 1 94 ? -4.448 3.460 5.091 1.00 97.19 94 ILE A C 1
ATOM 746 O O . ILE A 1 94 ? -5.044 4.467 5.475 1.00 97.19 94 ILE A O 1
ATOM 750 N N . PHE A 1 95 ? -4.898 2.682 4.113 1.00 96.69 95 PHE A N 1
ATOM 751 C CA . PHE A 1 95 ? -6.153 2.899 3.401 1.00 96.69 95 PHE A CA 1
ATOM 752 C C . PHE A 1 95 ? -6.754 1.564 2.950 1.00 96.69 95 PHE A C 1
ATOM 754 O O . PHE A 1 95 ? -6.111 0.520 3.033 1.00 96.69 95 PHE A O 1
ATOM 761 N N . ASN A 1 96 ? -8.013 1.598 2.523 1.00 95.25 96 ASN A N 1
ATOM 762 C CA . ASN A 1 96 ? -8.754 0.425 2.076 1.00 95.25 96 ASN A CA 1
ATOM 763 C C . ASN A 1 96 ? -8.931 0.482 0.555 1.00 95.25 96 ASN A C 1
ATOM 765 O O . ASN A 1 96 ? -9.275 1.540 0.030 1.00 95.25 96 ASN A O 1
ATOM 769 N N . VAL A 1 97 ? -8.732 -0.643 -0.128 1.00 93.69 97 VAL A N 1
ATOM 770 C CA . VAL A 1 97 ? -9.077 -0.827 -1.546 1.00 93.69 97 VAL A CA 1
ATOM 771 C C . VAL A 1 97 ? -10.237 -1.807 -1.649 1.00 93.69 97 VAL A C 1
ATOM 773 O O . VAL A 1 97 ? -10.272 -2.784 -0.906 1.00 93.69 97 VAL A O 1
ATOM 776 N N . PHE A 1 98 ? -11.187 -1.546 -2.542 1.00 91.69 98 PHE A N 1
ATOM 777 C CA . PHE A 1 98 ? -12.308 -2.445 -2.821 1.00 91.69 98 PHE A CA 1
ATOM 778 C C . PHE A 1 98 ? -12.030 -3.208 -4.113 1.00 91.69 98 PHE A C 1
ATOM 780 O O . PHE A 1 98 ? -11.542 -2.623 -5.079 1.00 91.69 98 PHE A O 1
ATOM 787 N N . PHE A 1 99 ? -12.340 -4.500 -4.131 1.00 86.62 99 PHE A N 1
ATOM 788 C CA . PHE A 1 99 ? -12.247 -5.319 -5.331 1.00 86.62 99 PHE A CA 1
ATOM 789 C C . PHE A 1 99 ? -13.631 -5.395 -5.969 1.00 86.62 99 PHE A C 1
ATOM 791 O O . PHE A 1 99 ? -14.580 -5.880 -5.353 1.00 86.62 99 PHE A O 1
ATOM 798 N N . GLU A 1 100 ? -13.761 -4.908 -7.203 1.00 75.06 100 GLU A N 1
ATOM 799 C CA . GLU A 1 100 ? -15.011 -5.016 -7.956 1.00 75.06 100 GLU A CA 1
ATOM 800 C C . GLU A 1 100 ? -15.278 -6.486 -8.304 1.00 75.06 100 GLU A C 1
ATOM 802 O O . GLU A 1 100 ? -14.806 -7.013 -9.312 1.00 75.06 100 GLU A O 1
ATOM 807 N N . LYS A 1 101 ? -16.048 -7.168 -7.452 1.00 65.88 101 LYS A N 1
ATOM 808 C CA . LYS A 1 101 ? -16.611 -8.477 -7.774 1.00 65.88 101 LYS A CA 1
ATOM 809 C C . LYS A 1 101 ? -17.662 -8.289 -8.855 1.00 65.88 101 LYS A C 1
ATOM 811 O O . LYS A 1 101 ? -18.782 -7.870 -8.563 1.00 65.88 101 LYS A O 1
ATOM 816 N N . SER A 1 102 ? -17.294 -8.622 -10.090 1.00 58.19 102 SER A N 1
ATOM 817 C CA . SER A 1 102 ? -18.197 -8.686 -11.237 1.00 58.19 102 SER A CA 1
ATOM 818 C C . SER A 1 102 ? -19.294 -9.727 -10.981 1.00 58.19 102 SER A C 1
ATOM 820 O O . SER A 1 102 ? -19.142 -10.899 -11.316 1.00 58.19 102 SER A O 1
ATOM 822 N N . SER A 1 103 ? -20.366 -9.286 -10.327 1.00 53.03 103 SER A N 1
ATOM 823 C CA . SER A 1 103 ? -21.621 -10.017 -10.155 1.00 53.03 103 SER A CA 1
ATOM 824 C C . SER A 1 103 ? -22.590 -9.541 -11.235 1.00 53.03 103 SER A C 1
ATOM 826 O O . SER A 1 103 ? -22.639 -8.344 -11.522 1.00 53.03 103 SER A O 1
ATOM 828 N N . ASP A 1 104 ? -23.303 -10.470 -11.863 1.00 48.41 104 ASP A N 1
ATOM 829 C CA . ASP A 1 104 ? -23.909 -10.258 -13.178 1.00 48.41 104 ASP A CA 1
ATOM 830 C C . ASP A 1 104 ? -25.018 -9.185 -13.270 1.00 48.41 104 ASP A C 1
ATOM 832 O O . ASP A 1 104 ? -25.840 -9.006 -12.378 1.00 48.41 104 ASP A O 1
ATOM 836 N N . GLU A 1 105 ? -25.009 -8.526 -14.432 1.00 46.75 105 GLU A N 1
ATOM 837 C CA . GLU A 1 105 ? -26.073 -7.835 -15.181 1.00 46.75 105 GLU A CA 1
ATOM 838 C C . GLU A 1 105 ? -27.233 -7.039 -14.520 1.00 46.75 105 GLU A C 1
ATOM 840 O O . GLU A 1 105 ? -28.058 -7.528 -13.758 1.00 46.75 105 GLU A O 1
ATOM 845 N N . ASN A 1 106 ? -27.431 -5.841 -15.095 1.00 38.72 106 ASN A N 1
ATOM 846 C CA . ASN A 1 106 ? -28.716 -5.155 -15.316 1.00 38.72 106 ASN A CA 1
ATOM 847 C C . ASN A 1 106 ? -29.530 -4.614 -14.110 1.00 38.72 106 ASN A C 1
ATOM 849 O O . ASN A 1 106 ? -30.417 -5.272 -13.576 1.00 38.72 106 ASN A O 1
ATOM 853 N N . LYS A 1 107 ? -29.428 -3.292 -13.874 1.00 39.72 107 LYS A N 1
ATOM 854 C CA . LYS A 1 107 ? -30.452 -2.350 -14.391 1.00 39.72 107 LYS A CA 1
ATOM 855 C C . LYS A 1 107 ? -30.001 -0.880 -14.352 1.00 39.72 107 LYS A C 1
ATOM 857 O O . LYS A 1 107 ? -29.777 -0.307 -13.290 1.00 39.72 107 LYS A O 1
ATOM 862 N N . SER A 1 108 ? -29.979 -0.236 -15.519 1.00 51.19 108 SER A N 1
ATOM 863 C CA . SER A 1 108 ? -29.977 1.228 -15.647 1.00 51.19 108 SER A CA 1
ATOM 864 C C . SER A 1 108 ? -31.417 1.738 -15.767 1.00 51.19 108 SER A C 1
ATOM 866 O O . SER A 1 108 ? -32.123 1.294 -16.663 1.00 51.19 108 SER A O 1
ATOM 868 N N . GLU A 1 109 ? -31.848 2.641 -14.879 1.00 37.28 109 GLU A N 1
ATOM 869 C CA . GLU A 1 109 ? -33.008 3.557 -15.001 1.00 37.28 109 GLU A CA 1
ATOM 870 C C . GLU A 1 109 ? -33.006 4.456 -13.737 1.00 37.28 109 GLU A C 1
ATOM 872 O O . GLU A 1 109 ? -32.947 3.949 -12.623 1.00 37.28 109 GLU A O 1
ATOM 877 N N . ASN A 1 110 ? -32.838 5.786 -13.800 1.00 33.62 110 ASN A N 1
ATOM 878 C CA . ASN A 1 110 ? -33.856 6.788 -14.174 1.00 33.62 110 ASN A CA 1
ATOM 879 C C . ASN A 1 110 ? -35.138 6.587 -13.326 1.00 33.62 110 ASN A C 1
ATOM 881 O O . ASN A 1 110 ? -35.810 5.579 -13.474 1.00 33.62 110 ASN A O 1
ATOM 885 N N . ILE A 1 111 ? -35.526 7.441 -12.371 1.00 39.06 111 ILE A N 1
ATOM 886 C CA . ILE A 1 111 ? -35.935 8.862 -12.457 1.00 39.06 111 ILE A CA 1
ATOM 887 C C . ILE A 1 111 ? -35.918 9.408 -10.999 1.00 39.06 111 ILE A C 1
ATOM 889 O O . ILE A 1 111 ? -36.324 8.703 -10.081 1.00 39.06 111 ILE A O 1
ATOM 893 N N . SER A 1 112 ? -35.454 10.626 -10.685 1.00 39.75 112 SER A N 1
ATOM 894 C CA . SER A 1 112 ? -36.379 11.757 -10.452 1.00 39.75 112 SER A CA 1
ATOM 895 C C . SER A 1 112 ? -35.659 13.100 -10.262 1.00 39.75 112 SER A C 1
ATOM 897 O O . SER A 1 112 ? -35.130 13.418 -9.202 1.00 39.75 112 SER A O 1
ATOM 899 N N . LYS A 1 113 ? -35.727 13.953 -11.291 1.00 37.12 113 LYS A N 1
ATOM 900 C CA . LYS A 1 113 ? -35.612 15.410 -11.131 1.00 37.12 113 LYS A CA 1
ATOM 901 C C . LYS A 1 113 ? -37.017 15.998 -11.039 1.00 37.12 113 LYS A C 1
ATOM 903 O O . LYS A 1 113 ? -37.800 15.827 -11.970 1.00 37.12 113 LYS A O 1
ATOM 908 N N . THR A 1 114 ? -37.285 16.781 -10.000 1.00 29.11 114 THR A N 1
ATOM 909 C CA . THR A 1 114 ? -38.493 17.609 -9.890 1.00 29.11 114 THR A CA 1
ATOM 910 C C . THR A 1 114 ? -38.076 19.060 -9.646 1.00 29.11 114 THR A C 1
ATOM 912 O O . THR A 1 114 ? -37.504 19.316 -8.600 1.00 29.11 114 THR A O 1
ATOM 915 N N . LYS A 1 115 ? -38.357 19.951 -10.624 1.00 31.89 115 LYS A N 1
ATOM 916 C CA . LYS A 1 115 ? -38.653 21.418 -10.556 1.00 31.89 115 LYS A CA 1
ATOM 917 C C . LYS A 1 115 ? -37.904 22.333 -9.535 1.00 31.89 115 LYS A C 1
ATOM 919 O O . LYS A 1 115 ? -37.737 21.971 -8.388 1.00 31.89 115 LYS A O 1
ATOM 924 N N . LEU A 1 116 ? -37.587 23.617 -9.788 1.00 31.53 116 LEU A N 1
ATOM 925 C CA . LEU A 1 116 ? -37.830 24.551 -10.911 1.00 31.53 116 LEU A CA 1
ATOM 926 C C . LEU A 1 116 ? -37.129 25.915 -10.662 1.00 31.53 116 LEU A C 1
ATOM 928 O O . LEU A 1 116 ? -37.361 26.487 -9.604 1.00 31.53 116 LEU A O 1
ATOM 932 N N . SER A 1 117 ? -36.449 26.486 -11.671 1.00 32.03 117 SER A N 1
ATOM 933 C CA . SER A 1 117 ? -36.441 27.927 -12.084 1.00 32.03 117 SER A CA 1
ATOM 934 C C . SER A 1 117 ? -35.433 28.105 -13.253 1.00 32.03 117 SER A C 1
ATOM 936 O O . SER A 1 117 ? -34.367 27.507 -13.223 1.00 32.03 117 SER A O 1
ATOM 938 N N . LYS A 1 118 ? -35.773 28.631 -14.449 1.00 33.50 118 LYS A N 1
ATOM 939 C CA . LYS A 1 118 ? -35.879 30.057 -14.875 1.00 33.50 118 LYS A CA 1
ATOM 940 C C . LYS A 1 118 ? -34.766 30.953 -14.288 1.00 33.50 118 LYS A C 1
ATOM 942 O O . LYS A 1 118 ? -34.686 31.006 -13.072 1.00 33.50 118 LYS A O 1
ATOM 947 N N . GLN A 1 119 ? -33.949 31.742 -15.004 1.00 36.62 119 GLN A N 1
ATOM 948 C CA . GLN A 1 119 ? -33.750 32.129 -16.430 1.00 36.62 119 GLN A CA 1
ATOM 949 C C . GLN A 1 119 ? -32.378 32.896 -16.493 1.00 36.62 119 GLN A C 1
ATOM 951 O O . GLN A 1 119 ? -31.943 33.333 -15.433 1.00 36.62 119 GLN A O 1
ATOM 956 N N . ALA A 1 120 ? -31.628 33.146 -17.586 1.00 30.02 120 ALA A N 1
ATOM 957 C CA . ALA A 1 120 ? -31.706 32.870 -19.037 1.00 30.02 120 ALA A CA 1
ATOM 958 C C . ALA A 1 120 ? -30.287 32.993 -19.709 1.00 30.02 120 ALA A C 1
ATOM 960 O O . ALA A 1 120 ? -29.279 32.978 -19.013 1.00 30.02 120 ALA A O 1
ATOM 961 N N . ASP A 1 121 ? -30.244 33.126 -21.046 1.00 31.70 121 ASP A N 1
ATOM 962 C CA . ASP A 1 121 ? -29.229 33.763 -21.926 1.00 31.70 121 ASP A CA 1
ATOM 963 C C . ASP A 1 121 ? -27.763 33.250 -22.097 1.00 31.70 121 ASP A C 1
ATOM 965 O O . ASP A 1 121 ? -26.807 33.744 -21.514 1.00 31.70 121 ASP A O 1
ATOM 969 N N . THR A 1 122 ? -27.624 32.393 -23.124 1.00 28.55 122 THR A N 1
ATOM 970 C CA . THR A 1 122 ? -26.732 32.491 -24.320 1.00 28.55 122 THR A CA 1
ATOM 971 C C . THR A 1 122 ? -25.185 32.299 -24.308 1.00 28.55 122 THR A C 1
ATOM 973 O O . THR A 1 122 ? -24.425 33.043 -23.707 1.00 28.55 122 THR A O 1
ATOM 976 N N . VAL A 1 123 ? -24.752 31.436 -25.256 1.00 31.59 123 VAL A N 1
ATOM 977 C CA . VAL A 1 123 ? -23.449 31.333 -25.986 1.00 31.59 123 VAL A CA 1
ATOM 978 C C . VAL A 1 123 ? -22.309 30.435 -25.437 1.00 31.59 123 VAL A C 1
ATOM 980 O O . VAL A 1 123 ? -21.430 30.870 -24.708 1.00 31.59 123 VAL A O 1
ATOM 983 N N . LYS A 1 124 ? -22.259 29.217 -26.013 1.00 37.62 124 LYS A N 1
ATOM 984 C CA . LYS A 1 124 ? -21.096 28.403 -26.471 1.00 37.62 124 LYS A CA 1
ATOM 985 C C . LYS A 1 124 ? -19.875 28.173 -25.550 1.00 37.62 124 LYS A C 1
ATOM 987 O O . LYS A 1 124 ? -19.009 29.032 -25.429 1.00 37.62 124 LYS A O 1
ATOM 992 N N . THR A 1 125 ? -19.657 26.901 -25.207 1.00 27.56 125 THR A N 1
ATOM 993 C CA . THR A 1 125 ? -18.325 26.303 -24.972 1.00 27.56 125 THR A CA 1
ATOM 994 C C . THR A 1 125 ? -18.253 24.869 -25.517 1.00 27.56 125 THR A C 1
ATOM 996 O O . THR A 1 125 ? -19.276 24.214 -25.718 1.00 27.56 125 THR A O 1
ATOM 999 N N . ASN A 1 126 ? -17.031 24.425 -25.827 1.00 34.78 126 ASN A N 1
ATOM 1000 C CA . ASN A 1 126 ? -16.712 23.180 -26.540 1.00 34.78 126 ASN A CA 1
ATOM 1001 C C . ASN A 1 126 ? -16.784 21.927 -25.635 1.00 34.78 126 ASN A C 1
ATOM 1003 O O . ASN A 1 126 ? -16.723 22.067 -24.413 1.00 34.78 126 ASN A O 1
ATOM 1007 N N . PRO A 1 127 ? -16.868 20.708 -26.205 1.00 43.00 127 PRO A N 1
ATOM 1008 C CA . PRO A 1 127 ? -16.903 19.476 -25.426 1.00 43.00 127 PRO A CA 1
ATOM 1009 C C . PRO A 1 127 ? -15.495 18.936 -25.132 1.00 43.00 127 PRO A C 1
ATOM 1011 O O . PRO A 1 127 ? -14.736 18.679 -26.060 1.00 43.00 127 PRO A O 1
ATOM 1014 N N . ASP A 1 128 ? -15.203 18.647 -23.864 1.00 31.73 128 ASP A N 1
ATOM 1015 C CA . ASP A 1 128 ? -14.524 17.396 -23.505 1.00 31.73 128 ASP A CA 1
ATOM 1016 C C . ASP A 1 128 ? -14.928 16.961 -22.084 1.00 31.73 128 ASP A C 1
ATOM 1018 O O . ASP A 1 128 ? -15.226 17.795 -21.227 1.00 31.73 128 ASP A O 1
ATOM 1022 N N . SER A 1 129 ? -15.021 15.653 -21.848 1.00 44.62 129 SER A N 1
ATOM 1023 C CA . SER A 1 129 ? -15.576 15.063 -20.626 1.00 44.62 129 SER A CA 1
ATOM 1024 C C . SER A 1 129 ? -14.522 14.318 -19.820 1.00 44.62 129 SER A C 1
ATOM 1026 O O . SER A 1 129 ? -14.206 13.172 -20.120 1.00 44.62 129 SER A O 1
ATOM 1028 N N . PHE A 1 130 ? -14.111 14.898 -18.692 1.00 35.25 130 PHE A N 1
ATOM 1029 C CA . PHE A 1 130 ? -13.485 14.145 -17.604 1.00 35.25 130 PHE A CA 1
ATOM 1030 C C . PHE A 1 130 ? -14.334 14.255 -16.337 1.00 35.25 130 PHE A C 1
ATOM 1032 O O . PHE A 1 130 ? -14.488 15.330 -15.760 1.00 35.25 130 PHE A O 1
ATOM 1039 N N . LYS A 1 131 ? -14.906 13.123 -15.909 1.00 39.28 131 LYS A N 1
ATOM 1040 C CA . LYS A 1 131 ? -15.600 12.993 -14.622 1.00 39.28 131 LYS A CA 1
ATOM 1041 C C . LYS A 1 131 ? -14.584 12.615 -13.534 1.00 39.28 131 LYS A C 1
ATOM 1043 O O . LYS A 1 131 ? -14.065 11.502 -13.598 1.00 39.28 131 LYS A O 1
ATOM 1048 N N . PRO A 1 132 ? -14.329 13.455 -12.517 1.00 49.88 132 PRO A N 1
ATOM 1049 C CA . PRO A 1 132 ? -13.669 12.994 -11.303 1.00 49.88 132 PRO A CA 1
ATOM 1050 C C . PRO A 1 132 ? -14.670 12.186 -10.464 1.00 49.88 132 PRO A C 1
ATOM 1052 O O . PRO A 1 132 ? -15.742 12.681 -10.109 1.00 49.88 132 PRO A O 1
ATOM 1055 N N . TYR A 1 133 ? -14.338 10.934 -10.158 1.00 41.16 133 TYR A N 1
ATOM 1056 C CA . TYR A 1 133 ? -15.131 10.103 -9.252 1.00 41.16 133 TYR A CA 1
ATOM 1057 C C . TYR A 1 133 ? -14.820 10.440 -7.785 1.00 41.16 133 TYR A C 1
ATOM 1059 O O . TYR A 1 133 ? -13.661 10.585 -7.416 1.00 41.16 133 TYR A O 1
ATOM 1067 N N . GLY A 1 134 ? -15.874 10.509 -6.964 1.00 41.03 134 GLY A N 1
ATOM 1068 C CA . GLY A 1 134 ? -15.853 10.265 -5.514 1.00 41.03 134 GLY A CA 1
ATOM 1069 C C . GLY A 1 134 ? -14.818 11.017 -4.668 1.00 41.03 134 GLY A C 1
ATOM 1070 O O . GLY A 1 134 ? -13.748 10.490 -4.378 1.00 41.03 134 GLY A O 1
ATOM 1071 N N . TYR A 1 135 ? -15.194 12.181 -4.129 1.00 40.88 135 TYR A N 1
ATOM 1072 C CA . TYR A 1 135 ? -14.460 12.782 -3.012 1.00 40.88 135 TYR A CA 1
ATOM 1073 C C . TYR A 1 135 ? -14.463 11.836 -1.801 1.00 40.88 135 TYR A C 1
ATOM 1075 O O . TYR A 1 135 ? -15.520 11.534 -1.245 1.00 40.88 135 TYR A O 1
ATOM 1083 N N . GLY A 1 136 ? -13.276 11.405 -1.368 1.00 41.53 136 GLY A N 1
ATOM 1084 C CA . GLY A 1 136 ? -13.100 10.787 -0.055 1.00 41.53 136 GLY A CA 1
ATOM 1085 C C . GLY A 1 136 ? -13.517 11.750 1.062 1.00 41.53 136 GLY A C 1
ATOM 1086 O O . GLY A 1 136 ? -13.408 12.968 0.911 1.00 41.53 136 GLY A O 1
ATOM 1087 N N . GLY A 1 137 ? -14.011 11.202 2.177 1.00 43.91 137 GLY A N 1
ATOM 1088 C CA . GLY A 1 137 ? -14.485 11.995 3.316 1.00 43.91 137 GLY A CA 1
ATOM 1089 C C . GLY A 1 137 ? -13.418 12.941 3.893 1.00 43.91 137 GLY A C 1
ATOM 1090 O O . GLY A 1 137 ? -12.223 12.740 3.654 1.00 43.91 137 GLY A O 1
ATOM 1091 N N . PRO A 1 138 ? -13.830 13.971 4.657 1.00 39.31 138 PRO A N 1
ATOM 1092 C CA . PRO A 1 138 ? -12.919 14.985 5.173 1.00 39.31 138 PRO A CA 1
ATOM 1093 C C . PRO A 1 138 ? -11.778 14.344 5.964 1.00 39.31 138 PRO A C 1
ATOM 1095 O O . PRO A 1 138 ? -11.987 13.560 6.891 1.00 39.31 138 PRO A O 1
ATOM 1098 N N . GLN A 1 139 ? -10.555 14.686 5.568 1.00 50.94 139 GLN A N 1
ATOM 1099 C CA . GLN A 1 139 ? -9.341 14.251 6.239 1.00 50.94 139 GLN A CA 1
ATOM 1100 C C . GLN A 1 139 ? -9.351 14.771 7.682 1.00 50.94 139 GLN A C 1
ATOM 1102 O O . GLN A 1 139 ? -9.426 15.980 7.885 1.00 50.94 139 GLN A O 1
ATOM 1107 N N . GLY A 1 140 ? -9.243 13.868 8.661 1.00 51.25 140 GLY A N 1
ATOM 1108 C CA . GLY A 1 140 ? -9.162 14.247 10.073 1.00 51.25 140 GLY A CA 1
ATOM 1109 C C . GLY A 1 140 ? -7.998 15.202 10.354 1.00 51.25 140 GLY A C 1
ATOM 1110 O O . GLY A 1 140 ? -6.962 15.148 9.680 1.00 51.25 140 GLY A O 1
ATOM 1111 N N . ASP A 1 141 ? -8.186 16.074 11.345 1.00 48.66 141 ASP A N 1
ATOM 1112 C CA . ASP A 1 141 ? -7.233 17.131 11.672 1.00 48.66 141 ASP A CA 1
ATOM 1113 C C . ASP A 1 141 ? -5.830 16.589 11.959 1.00 48.66 141 ASP A C 1
ATOM 1115 O O . ASP A 1 141 ? -5.629 15.553 12.602 1.00 48.66 141 ASP A O 1
ATOM 1119 N N . LYS A 1 142 ? -4.828 17.316 11.463 1.00 67.00 142 LYS A N 1
ATOM 1120 C CA . LYS A 1 142 ? -3.423 16.970 11.661 1.00 67.00 142 LYS A CA 1
ATOM 1121 C C . LYS A 1 142 ? -3.070 17.158 13.139 1.00 67.00 142 LYS A C 1
ATOM 1123 O O . LYS A 1 142 ? -3.230 18.253 13.670 1.00 67.00 142 LYS A O 1
ATOM 1128 N N . GLY A 1 143 ? -2.545 16.110 13.776 1.00 57.25 143 GLY A N 1
ATOM 1129 C CA . GLY A 1 143 ? -2.016 16.200 15.138 1.00 57.25 143 GLY A CA 1
ATOM 1130 C C . GLY A 1 143 ? -0.942 17.288 15.269 1.00 57.25 143 GLY A C 1
ATOM 1131 O O . GLY A 1 143 ? -0.226 17.586 14.307 1.00 57.25 143 GLY A O 1
ATOM 1132 N N . SER A 1 144 ? -0.840 17.883 16.457 1.00 65.31 144 SER A N 1
ATOM 1133 C CA . SER A 1 144 ? 0.133 18.935 16.753 1.00 65.31 144 SER A CA 1
ATOM 1134 C C . SER A 1 144 ? 1.577 18.460 16.561 1.00 65.31 144 SER A C 1
ATOM 1136 O O . SER A 1 144 ? 1.921 17.307 16.823 1.00 65.31 144 SER A O 1
ATOM 1138 N N . THR A 1 145 ? 2.444 19.371 16.113 1.00 71.69 145 THR A N 1
ATOM 1139 C CA . THR A 1 145 ? 3.891 19.131 16.047 1.00 71.69 145 THR A CA 1
ATOM 1140 C C . THR A 1 145 ? 4.427 18.800 17.443 1.00 71.69 145 THR A C 1
ATOM 1142 O O . THR A 1 145 ? 4.088 19.480 18.411 1.00 71.69 145 THR A O 1
ATOM 1145 N N . GLY A 1 146 ? 5.268 17.767 17.545 1.00 67.38 146 GLY A N 1
ATOM 1146 C CA . GLY A 1 146 ? 5.930 17.406 18.801 1.00 67.38 146 GLY A CA 1
ATOM 1147 C C . GLY A 1 146 ? 6.897 18.492 19.305 1.00 67.38 146 GLY A C 1
ATOM 1148 O O . GLY A 1 146 ? 7.299 19.367 18.532 1.00 67.38 146 G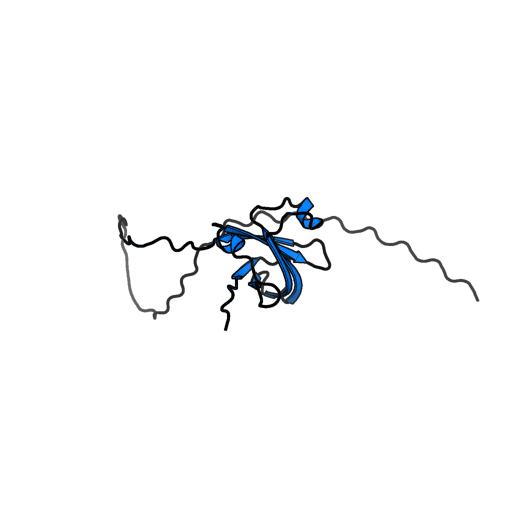LY A O 1
ATOM 1149 N N . PRO A 1 147 ? 7.284 18.451 20.593 1.00 76.75 147 PRO A N 1
ATOM 1150 C CA . PRO A 1 147 ? 8.236 19.400 21.164 1.00 76.75 147 PRO A CA 1
ATOM 1151 C C . PRO A 1 147 ? 9.616 19.295 20.499 1.00 76.75 147 PRO A C 1
ATOM 1153 O O . PRO A 1 147 ? 10.009 18.238 20.003 1.00 76.75 147 PRO A O 1
ATOM 1156 N N . HIS A 1 148 ? 10.367 20.397 20.516 1.00 76.69 148 HIS A N 1
ATOM 1157 C CA . HIS A 1 148 ? 11.753 20.413 20.050 1.00 76.69 148 HIS A CA 1
ATOM 1158 C C . HIS A 1 148 ? 12.639 19.553 20.967 1.00 76.69 148 HIS A C 1
ATOM 1160 O O . HIS A 1 148 ? 12.424 19.512 22.180 1.00 76.69 148 HIS A O 1
ATOM 1166 N N . GLY A 1 149 ? 13.630 18.869 20.391 1.00 72.69 149 GLY A N 1
ATOM 1167 C CA . GLY A 1 149 ? 14.592 18.079 21.161 1.00 72.69 149 GLY A CA 1
ATOM 1168 C C . GLY A 1 149 ? 15.475 18.954 22.055 1.00 72.69 149 GLY A C 1
ATOM 1169 O O . GLY A 1 149 ? 15.667 20.141 21.788 1.00 72.69 149 GLY A O 1
ATOM 1170 N N . ILE A 1 150 ? 16.031 18.363 23.114 1.00 78.25 150 ILE A N 1
ATOM 1171 C CA . ILE A 1 150 ? 17.038 19.035 23.943 1.00 78.25 150 ILE A CA 1
ATOM 1172 C C . ILE A 1 150 ? 18.317 19.292 23.133 1.00 78.25 150 ILE A C 1
ATOM 1174 O O . ILE A 1 150 ? 18.712 18.467 22.309 1.00 78.25 150 ILE A O 1
ATOM 1178 N N . SER A 1 151 ? 18.969 20.433 23.369 1.00 79.38 151 SER A N 1
ATOM 1179 C CA . SER A 1 151 ? 20.292 20.702 22.794 1.00 79.38 151 SER A CA 1
ATOM 1180 C C . SER A 1 151 ? 21.306 19.708 23.357 1.00 79.38 151 SER A C 1
ATOM 1182 O O . SER A 1 151 ? 21.309 19.456 24.559 1.00 79.38 151 SER A O 1
ATOM 1184 N N . GLY A 1 152 ? 22.172 19.167 22.498 1.00 80.38 152 GLY A N 1
ATOM 1185 C CA . GLY A 1 152 ? 23.245 18.266 22.921 1.00 80.38 152 GLY A CA 1
ATOM 1186 C C . GLY A 1 152 ? 24.303 18.973 23.771 1.00 80.38 152 GLY A C 1
ATOM 1187 O O . GLY A 1 152 ? 24.540 20.175 23.606 1.00 80.38 152 GLY A O 1
ATOM 1188 N N . ASP A 1 153 ? 24.947 18.212 24.656 1.00 83.38 153 ASP A N 1
ATOM 1189 C CA . ASP A 1 153 ? 26.030 18.700 25.506 1.00 83.38 153 ASP A CA 1
ATOM 1190 C C . ASP A 1 153 ? 27.267 19.115 24.701 1.00 83.38 153 ASP A C 1
ATOM 1192 O O . ASP A 1 153 ? 27.574 18.589 23.626 1.00 83.38 153 ASP A O 1
ATOM 1196 N N . LYS A 1 154 ? 28.019 20.068 25.255 1.00 82.94 154 LYS A N 1
ATOM 1197 C CA . LYS A 1 154 ? 29.282 20.523 24.674 1.00 82.94 154 LYS A CA 1
ATOM 1198 C C . LYS A 1 154 ? 30.340 19.427 24.825 1.00 82.94 154 LYS A C 1
ATOM 1200 O O . LYS A 1 154 ? 30.580 18.953 25.933 1.00 82.94 154 LYS A O 1
ATOM 1205 N N . GLY A 1 155 ? 30.992 19.060 23.721 1.00 77.94 155 GLY A N 1
ATOM 1206 C CA . GLY A 1 155 ? 32.079 18.078 23.733 1.00 77.94 155 GLY A CA 1
ATOM 1207 C C . GLY A 1 155 ? 33.249 18.486 24.648 1.00 77.94 155 GLY A C 1
ATOM 1208 O O . GLY A 1 155 ? 33.415 19.678 24.936 1.00 77.94 155 GLY A O 1
ATOM 1209 N N . PRO A 1 156 ? 34.068 17.518 25.103 1.00 81.81 156 PRO A N 1
ATOM 1210 C CA . PRO A 1 156 ? 35.199 17.784 25.985 1.00 81.81 156 PRO A CA 1
ATOM 1211 C C . PRO A 1 156 ? 36.203 18.743 25.336 1.00 81.81 156 PRO A C 1
ATOM 1213 O O . PRO A 1 156 ? 36.438 18.710 24.126 1.00 81.81 156 PRO A O 1
ATOM 1216 N N . GLN A 1 157 ? 36.813 19.599 26.154 1.00 80.19 157 GLN A N 1
ATOM 1217 C CA . GLN A 1 157 ? 37.910 20.452 25.710 1.00 80.19 157 GLN A CA 1
ATOM 1218 C C . GLN A 1 157 ? 39.149 19.582 25.460 1.00 80.19 157 GLN A C 1
ATOM 1220 O O . GLN A 1 157 ? 39.539 18.819 26.339 1.00 80.19 157 GLN A O 1
ATOM 1225 N N . GLY A 1 158 ? 39.746 19.693 24.270 1.00 75.12 158 GLY A N 1
ATOM 1226 C CA . GLY A 1 158 ? 40.927 18.911 23.900 1.00 75.12 158 GLY A CA 1
ATOM 1227 C C . GLY A 1 158 ? 42.151 19.219 24.767 1.00 75.12 158 GLY A C 1
ATOM 1228 O O . GLY A 1 158 ? 42.307 20.340 25.263 1.00 75.12 158 GLY A O 1
ATOM 1229 N N . ASP A 1 159 ? 43.013 18.214 24.919 1.00 71.25 159 ASP A N 1
ATOM 1230 C CA . ASP A 1 159 ? 44.239 18.306 25.706 1.00 71.25 159 ASP A CA 1
ATOM 1231 C C . ASP A 1 159 ? 45.194 19.379 25.170 1.00 71.25 159 ASP A C 1
ATOM 1233 O O . ASP A 1 159 ? 45.272 19.662 23.971 1.00 71.25 159 ASP A O 1
ATOM 1237 N N . LYS A 1 160 ? 45.932 19.992 26.095 1.00 71.56 160 LYS A N 1
ATOM 1238 C CA . LYS A 1 160 ? 46.926 21.021 25.795 1.00 71.56 160 LYS A CA 1
ATOM 1239 C C . LYS A 1 160 ? 48.233 20.342 25.375 1.00 71.56 160 LYS A C 1
ATOM 1241 O O . LYS A 1 160 ? 48.780 19.568 26.160 1.00 71.56 160 LYS A O 1
ATOM 1246 N N . GLY A 1 161 ? 48.694 20.631 24.157 1.00 55.09 161 GLY A N 1
ATOM 1247 C CA . GLY A 1 161 ? 50.042 20.282 23.684 1.00 55.09 161 GLY A CA 1
ATOM 1248 C C . GLY A 1 161 ? 51.134 21.164 24.281 1.00 55.09 161 GLY A C 1
ATOM 1249 O O . GLY A 1 161 ? 50.785 22.231 24.842 1.00 55.09 161 GLY A O 1
#

pLDDT: mean 77.14, std 24.09, range [27.56, 98.25]

Radius of gyration: 24.36 Å; chains: 1; bounding box: 89×51×52 Å

Secondary structure (DSSP, 8-state):
------EEEEEE-S-SS-EEEEEEEEEESS---HHHHHTT-S--SEEEEEEEEEETTEEEEEE--SSSPPPHHHHTSSEEEEEEEESSSS-EEEEEEE------------------------------------PPPPPPPPPPPPPPPPPPPPPPPPPP-

Sequence (161 aa):
MSNRARLEIHGKSPFTQSGIYEVEIFISDSKPAPDKIKNKQFPSLWKGHFHLRVKDGLFTETLGSDVNPIPSSVYALDNAWIIVVDLFSSLHSIFNVFFEKSSDENKSENISKTKLSKQADTVKTNPDSFKPYGYGGPQGDKGSTGPHGISGDKGPQGDKG

Foldseek 3Di:
DDPFDKDKDKDFALDQDFDWAKKKKFKALDDDDLVCLLVVNDDGQFIDIDRFGDDNRMGIDIGADPVGGRDVVSLVHQKIKMKIQGPPDSRIDIDMDGRPPCDDDDDDDDDDDDDDDDDDDDDDDDDDDDDDDDDDDDDDDDDDDDDDDDDDDDDDDDDDD